Protein AF-A0A6V7JK90-F1 (afdb_monomer_lite)

Structure (mmCIF, N/CA/C/O backbone):
data_AF-A0A6V7JK90-F1
#
_entry.id   AF-A0A6V7JK90-F1
#
loop_
_atom_site.group_PDB
_atom_site.id
_atom_site.type_symbol
_atom_site.label_atom_id
_atom_site.label_alt_id
_atom_site.label_comp_id
_atom_site.label_asym_id
_atom_site.label_entity_id
_atom_site.label_seq_id
_atom_site.pdbx_PDB_ins_code
_atom_site.Cartn_x
_atom_site.Cartn_y
_atom_site.Cartn_z
_atom_site.occupancy
_atom_site.B_iso_or_equiv
_atom_site.auth_seq_id
_atom_site.auth_comp_id
_atom_site.auth_asym_id
_atom_site.auth_atom_id
_atom_site.pdbx_PDB_model_num
ATOM 1 N N . HIS A 1 1 ? 13.839 9.234 -43.433 1.00 48.94 1 HIS A N 1
ATOM 2 C CA . HIS A 1 1 ? 14.868 8.892 -42.431 1.00 48.94 1 HIS A CA 1
ATOM 3 C C . HIS A 1 1 ? 14.797 9.881 -41.282 1.00 48.94 1 HIS A C 1
ATOM 5 O O . HIS A 1 1 ? 14.990 11.070 -41.508 1.00 48.94 1 HIS A O 1
ATOM 11 N N . PHE A 1 2 ? 14.463 9.419 -40.077 1.00 63.94 2 PHE A N 1
ATOM 12 C CA . PHE A 1 2 ? 14.516 10.254 -38.877 1.00 63.94 2 PHE A CA 1
ATOM 13 C C . PHE A 1 2 ? 15.979 10.640 -38.615 1.00 63.94 2 PHE A C 1
ATOM 15 O O . PHE A 1 2 ? 16.836 9.763 -38.543 1.00 63.94 2 PHE A O 1
ATOM 22 N N . LYS A 1 3 ? 16.279 11.943 -38.530 1.00 80.56 3 LYS A N 1
ATOM 23 C CA . LYS A 1 3 ? 17.621 12.492 -38.250 1.00 80.56 3 LYS A CA 1
ATOM 24 C C . LYS A 1 3 ? 17.982 12.344 -36.762 1.00 80.56 3 LYS A C 1
ATOM 26 O O . LYS A 1 3 ? 18.324 13.324 -36.109 1.00 80.56 3 LYS A O 1
ATOM 31 N N . ALA A 1 4 ? 17.829 11.145 -36.209 1.00 78.94 4 ALA A N 1
ATOM 32 C CA . ALA A 1 4 ? 18.238 10.878 -34.839 1.00 78.94 4 ALA A CA 1
ATOM 33 C C . ALA A 1 4 ? 19.773 10.756 -34.785 1.00 78.94 4 ALA A C 1
ATOM 35 O O . ALA A 1 4 ? 20.349 10.092 -35.654 1.00 78.94 4 ALA A O 1
ATOM 36 N N . PRO A 1 5 ? 20.445 11.396 -33.812 1.00 78.19 5 PRO A N 1
ATOM 37 C CA . PRO A 1 5 ? 21.868 11.179 -33.589 1.00 78.19 5 PRO A CA 1
ATOM 38 C C . PRO A 1 5 ? 22.136 9.706 -33.224 1.00 78.19 5 PRO A C 1
ATOM 40 O O . PRO A 1 5 ? 21.243 9.032 -32.699 1.00 78.19 5 PRO A O 1
ATOM 43 N N . PRO A 1 6 ? 23.343 9.183 -33.506 1.00 75.44 6 PRO A N 1
ATOM 44 C CA . PRO A 1 6 ? 23.722 7.844 -33.076 1.00 75.44 6 PRO A CA 1
ATOM 45 C C . PRO A 1 6 ? 23.627 7.720 -31.542 1.00 75.44 6 PRO A C 1
ATOM 47 O O . PRO A 1 6 ? 23.882 8.705 -30.845 1.00 75.44 6 PRO A O 1
ATOM 50 N N . PRO A 1 7 ? 23.248 6.543 -31.008 1.00 74.38 7 PRO A N 1
ATOM 51 C CA . PRO A 1 7 ? 23.043 6.361 -29.573 1.00 74.38 7 PRO A CA 1
ATOM 52 C C . PRO A 1 7 ? 24.311 6.671 -28.771 1.00 74.38 7 PRO A C 1
ATOM 54 O O . PRO A 1 7 ? 25.388 6.166 -29.091 1.00 74.38 7 PRO A O 1
ATOM 57 N N . ASP A 1 8 ? 24.168 7.477 -27.722 1.00 75.69 8 ASP A N 1
ATOM 58 C CA . ASP A 1 8 ? 25.233 7.767 -26.761 1.00 75.69 8 ASP A CA 1
ATOM 59 C C . ASP A 1 8 ? 25.610 6.500 -25.966 1.00 75.69 8 ASP A C 1
ATOM 61 O O . ASP A 1 8 ? 24.746 5.729 -25.542 1.00 75.69 8 ASP A O 1
ATOM 65 N N . THR A 1 9 ? 26.908 6.282 -25.742 1.00 82.56 9 THR A N 1
ATOM 66 C CA . THR A 1 9 ? 27.434 5.163 -24.947 1.00 82.56 9 THR A CA 1
ATOM 67 C C . THR A 1 9 ? 27.175 5.301 -23.447 1.00 82.56 9 THR A C 1
ATOM 69 O O . THR A 1 9 ? 27.332 4.316 -22.727 1.00 82.56 9 THR A O 1
ATOM 72 N N . MET A 1 10 ? 26.766 6.484 -22.971 1.00 8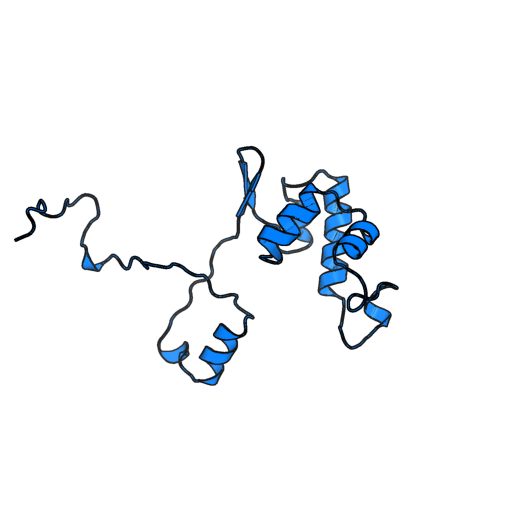8.88 10 MET A N 1
ATOM 73 C CA . MET A 1 10 ? 26.477 6.764 -21.558 1.00 88.88 10 MET A CA 1
ATOM 74 C C . MET A 1 10 ? 25.537 5.735 -20.905 1.00 88.88 10 MET A C 1
ATOM 76 O O . MET A 1 10 ? 25.710 5.402 -19.735 1.00 88.88 10 MET A O 1
ATOM 80 N N . TYR A 1 11 ? 24.573 5.202 -21.659 1.00 83.06 11 TYR A N 1
ATOM 81 C CA . TYR A 1 11 ? 23.542 4.289 -21.151 1.00 83.06 11 TYR A CA 1
ATOM 82 C C . TYR A 1 11 ? 23.804 2.812 -21.492 1.00 83.06 11 TYR A C 1
ATOM 84 O O . TYR A 1 11 ? 22.954 1.956 -21.258 1.00 83.06 11 TYR A O 1
ATOM 92 N N . GLY A 1 12 ? 24.976 2.478 -22.038 1.00 88.44 12 GLY A N 1
ATOM 93 C CA . GLY A 1 12 ? 25.312 1.106 -22.419 1.00 88.44 12 GLY A CA 1
ATOM 94 C C . GLY A 1 12 ? 24.580 0.622 -23.678 1.00 88.44 12 GLY A C 1
ATOM 95 O O . GLY A 1 12 ? 24.282 1.395 -24.588 1.00 88.44 12 GLY A O 1
ATOM 96 N N . ARG A 1 13 ? 24.341 -0.692 -23.786 1.00 89.44 13 ARG A N 1
ATOM 97 C CA . ARG A 1 13 ? 23.751 -1.295 -24.993 1.00 89.44 13 ARG A CA 1
ATOM 98 C C . ARG A 1 13 ? 22.232 -1.239 -24.919 1.00 89.44 13 ARG A C 1
ATOM 100 O O . ARG A 1 13 ? 21.648 -1.760 -23.980 1.00 89.44 13 ARG A O 1
ATOM 107 N N . GLY A 1 14 ? 21.581 -0.742 -25.969 1.00 87.44 14 GLY A N 1
ATOM 108 C CA . GLY A 1 14 ? 20.114 -0.650 -26.017 1.00 87.44 14 GLY A CA 1
ATOM 109 C C . GLY A 1 14 ? 19.371 -1.973 -25.759 1.00 87.44 14 GLY A C 1
ATOM 110 O O . GLY A 1 14 ? 18.306 -1.953 -25.163 1.00 87.44 14 GLY A O 1
ATOM 111 N N . ARG A 1 15 ? 19.948 -3.127 -26.130 1.00 90.00 15 ARG A N 1
ATOM 112 C CA . ARG A 1 15 ? 19.344 -4.459 -25.898 1.00 90.00 15 ARG A CA 1
ATOM 113 C C . ARG A 1 15 ? 19.274 -4.893 -24.430 1.00 90.00 15 ARG A C 1
ATOM 115 O O . ARG A 1 15 ? 18.583 -5.859 -24.133 1.00 90.00 15 ARG A O 1
ATOM 122 N N . ASP A 1 16 ? 20.005 -4.217 -23.547 1.00 92.69 16 ASP A N 1
ATOM 123 C CA . ASP A 1 16 ? 19.989 -4.503 -22.111 1.00 92.69 16 ASP A CA 1
ATOM 124 C C . ASP A 1 16 ? 18.819 -3.770 -21.417 1.00 92.69 16 ASP A C 1
ATOM 126 O O . ASP A 1 16 ? 18.540 -4.004 -20.242 1.00 92.69 16 ASP A O 1
ATOM 130 N N . TRP A 1 17 ? 18.106 -2.902 -22.148 1.00 92.12 17 TRP A N 1
ATOM 131 C CA . TRP A 1 17 ? 16.998 -2.103 -21.641 1.00 92.12 17 TRP A CA 1
ATOM 132 C C . TRP A 1 17 ? 15.655 -2.664 -22.095 1.00 92.12 17 TRP A C 1
ATOM 134 O O . TRP A 1 17 ? 15.360 -2.733 -23.286 1.00 92.12 17 TRP A O 1
ATOM 144 N N . ASN A 1 18 ? 14.806 -2.981 -21.122 1.00 95.00 18 ASN A N 1
ATOM 145 C CA . ASN A 1 18 ? 13.391 -3.259 -21.330 1.00 95.00 18 ASN A CA 1
ATOM 146 C C . ASN A 1 18 ? 12.614 -2.208 -20.534 1.00 95.00 18 ASN A C 1
ATOM 148 O O . ASN A 1 18 ? 12.580 -2.262 -19.306 1.00 95.00 18 ASN A O 1
ATOM 152 N N . VAL A 1 19 ? 12.088 -1.197 -21.231 1.00 95.25 19 VAL A N 1
ATOM 153 C CA . VAL A 1 19 ? 11.366 -0.073 -20.619 1.00 95.25 19 VAL A CA 1
ATOM 154 C C . VAL A 1 19 ? 9.891 -0.210 -20.950 1.00 95.25 19 VAL A C 1
ATOM 156 O O . VAL A 1 19 ? 9.476 0.009 -22.089 1.00 95.25 19 VAL A O 1
ATOM 159 N N . ASP A 1 20 ? 9.102 -0.571 -19.945 1.00 96.56 20 ASP A N 1
ATOM 160 C CA . ASP A 1 20 ? 7.659 -0.684 -20.096 1.00 96.56 20 ASP A CA 1
ATOM 161 C C . ASP A 1 20 ? 7.041 0.684 -20.388 1.00 96.56 20 ASP A C 1
ATOM 163 O O . ASP A 1 20 ? 7.291 1.666 -19.689 1.00 96.56 20 ASP A O 1
ATOM 167 N N . LEU A 1 21 ? 6.163 0.739 -21.392 1.00 97.31 21 LEU A N 1
ATOM 168 C CA . LEU A 1 21 ? 5.371 1.943 -21.668 1.00 97.31 21 LEU A CA 1
ATOM 169 C C . LEU A 1 21 ? 4.357 2.221 -20.551 1.00 97.31 21 LEU A C 1
ATOM 171 O O . LEU A 1 21 ? 3.985 3.368 -20.313 1.00 97.31 21 LEU A O 1
ATOM 175 N N . ILE A 1 22 ? 3.887 1.165 -19.883 1.00 97.50 22 ILE A N 1
ATOM 176 C CA . ILE A 1 22 ? 2.906 1.235 -18.800 1.00 97.50 22 ILE A CA 1
ATOM 177 C C . ILE A 1 22 ? 3.382 0.309 -17.671 1.00 97.50 22 ILE A C 1
ATOM 179 O O . ILE A 1 22 ? 2.938 -0.837 -17.593 1.00 97.50 22 ILE A O 1
ATOM 183 N N . PRO A 1 23 ? 4.281 0.777 -16.789 1.00 96.56 23 PRO A N 1
ATOM 184 C CA . PRO A 1 23 ? 4.743 -0.029 -15.668 1.00 96.56 23 PRO A CA 1
ATOM 185 C C . PRO A 1 23 ? 3.599 -0.264 -14.672 1.00 96.56 23 PRO A C 1
ATOM 187 O O . PRO A 1 23 ? 2.873 0.664 -14.287 1.00 96.56 23 PRO A O 1
ATOM 190 N N . LYS A 1 24 ? 3.427 -1.523 -14.258 1.00 95.38 24 LYS A N 1
ATOM 191 C CA . LYS A 1 24 ? 2.446 -1.959 -13.255 1.00 95.38 24 LYS A CA 1
ATOM 192 C C . LYS A 1 24 ? 3.065 -3.025 -12.361 1.00 95.38 24 LYS A C 1
ATOM 194 O O . LYS A 1 24 ? 3.691 -3.960 -12.849 1.00 95.38 24 LYS A O 1
ATOM 199 N N . PHE A 1 25 ? 2.844 -2.905 -11.057 1.00 94.50 25 PHE A N 1
ATOM 200 C CA . PHE A 1 25 ? 3.199 -3.958 -10.113 1.00 94.50 25 PHE A CA 1
ATOM 201 C C . PHE A 1 25 ? 2.079 -4.985 -9.985 1.00 94.50 25 PHE A C 1
ATOM 203 O O . PHE A 1 25 ? 0.900 -4.684 -10.178 1.00 94.50 25 PHE A O 1
ATOM 210 N N . LEU A 1 26 ? 2.466 -6.203 -9.619 1.00 94.12 26 LEU A N 1
ATOM 211 C CA . LEU A 1 26 ? 1.548 -7.284 -9.298 1.00 94.12 26 LEU A CA 1
ATOM 212 C C . LEU A 1 26 ? 1.442 -7.410 -7.784 1.00 94.12 26 LEU A C 1
ATOM 214 O O . LEU A 1 26 ? 2.437 -7.632 -7.097 1.00 94.12 26 LEU A O 1
ATOM 218 N N . MET A 1 27 ? 0.224 -7.300 -7.264 1.00 93.50 27 MET A N 1
ATOM 219 C CA . MET A 1 27 ? -0.043 -7.635 -5.871 1.00 93.50 27 MET A CA 1
ATOM 220 C C . MET A 1 27 ? 0.122 -9.148 -5.694 1.00 93.50 27 MET A C 1
ATOM 222 O O . MET A 1 27 ? -0.582 -9.916 -6.348 1.00 93.50 27 MET A O 1
ATOM 226 N N . ALA A 1 28 ? 1.034 -9.572 -4.814 1.00 91.81 28 ALA A N 1
ATOM 227 C CA . ALA A 1 28 ? 1.437 -10.976 -4.674 1.00 91.81 28 ALA A CA 1
ATOM 228 C C . ALA A 1 28 ? 0.252 -11.935 -4.445 1.00 91.81 28 ALA A C 1
ATOM 230 O O . ALA A 1 28 ? 0.184 -12.990 -5.068 1.00 91.81 28 ALA A O 1
ATOM 231 N N . ASN A 1 29 ? -0.725 -11.530 -3.627 1.00 90.12 29 ASN A N 1
ATOM 232 C CA . ASN A 1 29 ? -1.942 -12.307 -3.350 1.00 90.12 29 ASN A CA 1
ATOM 233 C C . ASN A 1 29 ? -3.161 -11.880 -4.194 1.00 90.12 29 ASN A C 1
ATOM 235 O O . ASN A 1 29 ? -4.293 -12.280 -3.906 1.00 90.12 29 ASN A O 1
ATOM 239 N N . GLY A 1 30 ? -2.945 -11.076 -5.237 1.00 92.56 30 GLY A N 1
ATOM 240 C CA . GLY A 1 30 ? -3.991 -10.570 -6.122 1.00 92.56 30 GLY A CA 1
ATOM 241 C C . GLY A 1 30 ? -4.533 -11.621 -7.096 1.00 92.56 30 GLY A C 1
ATOM 242 O O . GLY A 1 30 ? -3.899 -12.640 -7.379 1.00 92.56 30 GLY A O 1
ATOM 243 N N . LEU A 1 31 ? -5.714 -11.348 -7.660 1.00 94.38 31 LEU A N 1
ATOM 244 C CA . LEU A 1 31 ? -6.401 -12.253 -8.594 1.00 94.38 31 LEU A CA 1
ATOM 245 C C . LEU A 1 31 ? -5.563 -12.585 -9.838 1.00 94.38 31 LEU A C 1
ATOM 247 O O . LEU A 1 31 ? -5.570 -13.727 -10.289 1.00 94.38 31 LEU A O 1
ATOM 251 N N . LEU A 1 32 ? -4.805 -11.617 -10.363 1.00 93.75 32 LEU A N 1
ATOM 252 C CA . LEU A 1 32 ? -3.970 -11.821 -11.548 1.00 93.75 32 LEU A CA 1
ATOM 253 C C . LEU A 1 32 ? -2.851 -12.840 -11.294 1.00 93.75 32 LEU A C 1
ATOM 255 O O . LEU A 1 32 ? -2.656 -13.742 -12.101 1.00 93.75 32 LEU A O 1
ATOM 259 N N . VAL A 1 33 ? -2.161 -12.763 -10.152 1.00 94.19 33 VAL A N 1
ATOM 260 C CA . VAL A 1 33 ? -1.122 -13.746 -9.799 1.00 94.19 33 VAL A CA 1
ATOM 261 C C . VAL A 1 33 ? -1.739 -15.135 -9.615 1.00 94.19 33 VAL A C 1
ATOM 263 O O . VAL A 1 33 ? -1.216 -16.113 -10.150 1.00 94.19 33 VAL A O 1
ATOM 266 N N . LYS A 1 34 ? -2.901 -15.227 -8.950 1.00 94.62 34 LYS A N 1
ATOM 267 C CA . LYS A 1 34 ? -3.648 -16.490 -8.806 1.00 94.62 34 LYS A CA 1
ATOM 268 C C . LYS A 1 34 ? -4.008 -17.103 -10.167 1.00 94.62 34 LYS A C 1
ATOM 270 O O . LYS A 1 34 ? -3.831 -18.305 -10.358 1.00 94.62 34 LYS A O 1
ATOM 275 N N . LEU A 1 35 ? -4.448 -16.286 -11.127 1.00 96.38 35 LEU A N 1
ATOM 276 C CA . LEU A 1 35 ? -4.757 -16.722 -12.492 1.00 96.38 35 LEU A CA 1
ATOM 277 C C . LEU A 1 35 ? -3.513 -17.240 -13.234 1.00 96.38 35 LEU A C 1
ATOM 279 O O . LEU A 1 35 ? -3.572 -18.288 -13.878 1.00 96.38 35 LEU A O 1
ATOM 283 N N . LEU A 1 36 ? -2.380 -16.539 -13.130 1.00 95.19 36 LEU A N 1
ATOM 284 C CA . LEU A 1 36 ? -1.124 -16.949 -13.772 1.00 95.19 36 LEU A CA 1
ATOM 285 C C . LEU A 1 36 ? -0.628 -18.299 -13.239 1.00 95.19 36 LEU A C 1
ATOM 287 O O . LEU A 1 36 ? -0.142 -19.126 -14.011 1.00 95.19 36 LEU A O 1
ATOM 291 N N . ILE A 1 37 ? -0.782 -18.540 -11.932 1.00 93.44 37 ILE A N 1
ATOM 292 C CA . ILE A 1 37 ? -0.452 -19.827 -11.307 1.00 93.44 37 ILE A CA 1
ATOM 293 C C . ILE A 1 37 ? -1.391 -20.918 -11.828 1.00 93.44 37 ILE A C 1
ATOM 295 O O . ILE A 1 37 ? -0.924 -21.962 -12.279 1.00 93.44 37 ILE A O 1
ATOM 299 N N . HIS A 1 38 ? -2.704 -20.669 -11.807 1.00 95.44 38 HIS A N 1
ATOM 300 C CA . HIS A 1 38 ? -3.711 -21.648 -12.221 1.00 95.44 38 HIS A CA 1
ATOM 301 C C . HIS A 1 38 ? -3.550 -22.090 -13.684 1.00 95.44 38 HIS A C 1
ATOM 303 O O . HIS A 1 38 ? -3.720 -23.261 -14.008 1.00 95.44 38 HIS A O 1
ATOM 309 N N . THR A 1 39 ? -3.177 -21.161 -14.563 1.00 96.81 39 THR A N 1
ATOM 310 C CA . THR A 1 39 ? -2.965 -21.418 -15.998 1.00 96.81 39 THR A CA 1
ATOM 311 C C . THR A 1 39 ? -1.576 -21.978 -16.325 1.00 96.81 39 THR A C 1
ATOM 313 O O . THR A 1 39 ? -1.313 -22.337 -17.470 1.00 96.81 39 THR A O 1
ATOM 316 N N . GLY A 1 40 ? -0.670 -22.064 -15.345 1.00 94.19 40 GLY A N 1
ATOM 317 C CA . GLY A 1 40 ? 0.698 -22.553 -15.534 1.00 94.19 40 GLY A CA 1
ATOM 318 C C . GLY A 1 40 ? 1.641 -21.579 -16.252 1.00 94.19 40 GLY A C 1
ATOM 319 O O . GLY A 1 40 ? 2.772 -21.956 -16.559 1.00 94.19 40 GLY A O 1
ATOM 320 N N . VAL A 1 41 ? 1.219 -20.330 -16.486 1.00 94.69 41 VAL A N 1
ATOM 321 C CA . VAL A 1 41 ? 2.019 -19.286 -17.158 1.00 94.69 41 VAL A CA 1
ATOM 322 C C . VAL A 1 41 ? 3.266 -18.914 -16.351 1.00 94.69 41 VAL A C 1
ATOM 324 O O . VAL A 1 41 ? 4.282 -18.530 -16.925 1.00 94.69 41 VAL A O 1
ATOM 327 N N . THR A 1 42 ? 3.243 -19.102 -15.029 1.00 90.50 42 THR A N 1
ATOM 328 C CA . THR A 1 42 ? 4.401 -18.859 -14.149 1.00 90.50 42 THR A CA 1
ATOM 329 C C . THR A 1 42 ? 5.637 -19.695 -14.491 1.00 90.50 42 THR A C 1
ATOM 331 O O . THR A 1 42 ? 6.725 -19.362 -14.045 1.00 90.50 42 THR A O 1
ATOM 334 N N . ARG A 1 43 ? 5.521 -20.740 -15.321 1.00 92.62 43 ARG A N 1
ATOM 335 C CA . ARG A 1 43 ? 6.676 -21.494 -15.846 1.00 92.62 43 ARG A CA 1
ATOM 336 C C . ARG A 1 43 ? 7.544 -20.686 -16.818 1.00 92.62 43 ARG A C 1
ATOM 338 O O . ARG A 1 43 ? 8.656 -21.108 -17.116 1.00 92.62 43 ARG A O 1
ATOM 345 N N . TYR A 1 44 ? 7.029 -19.565 -17.324 1.00 94.81 44 TYR A N 1
ATOM 346 C CA . TYR A 1 44 ? 7.676 -18.720 -18.332 1.00 94.81 44 TYR A CA 1
ATOM 347 C C . TYR A 1 44 ? 7.99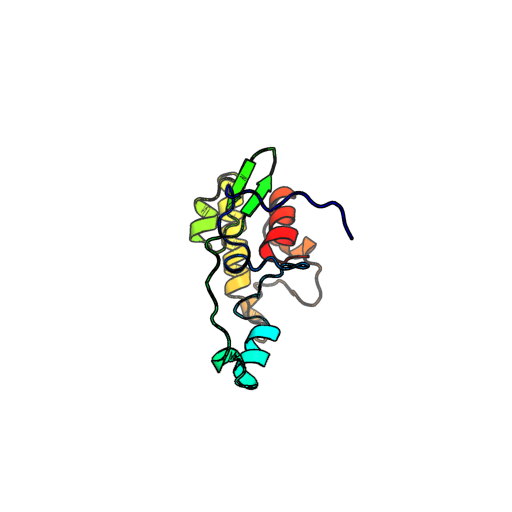2 -17.310 -17.826 1.00 94.81 44 TYR A C 1
ATOM 349 O O . TYR A 1 44 ? 8.477 -16.481 -18.592 1.00 94.81 44 TYR A O 1
ATOM 357 N N . LEU A 1 45 ? 7.684 -17.019 -16.561 1.00 93.44 45 LEU A N 1
ATOM 358 C CA . LEU A 1 45 ? 7.867 -15.708 -15.954 1.00 93.44 45 LEU A CA 1
ATOM 359 C C . LEU A 1 45 ? 8.612 -15.862 -14.635 1.00 93.44 45 LEU A C 1
ATOM 361 O O . LEU A 1 45 ? 8.274 -16.717 -13.820 1.00 93.44 45 LEU A O 1
ATOM 365 N N . GLU A 1 46 ? 9.573 -14.980 -14.404 1.00 92.38 46 GLU A N 1
ATOM 366 C CA . GLU A 1 46 ? 10.224 -14.839 -13.109 1.00 92.38 46 GLU A CA 1
ATOM 367 C C . GLU A 1 46 ? 9.742 -13.556 -12.435 1.00 92.38 46 GLU A C 1
ATOM 369 O O . GLU A 1 46 ? 9.636 -12.502 -13.065 1.00 92.38 46 GLU A O 1
ATOM 374 N N . PHE A 1 47 ? 9.451 -13.646 -11.138 1.00 92.50 47 PHE A N 1
ATOM 375 C CA . PHE A 1 47 ? 9.060 -12.498 -10.331 1.00 92.50 47 PHE A CA 1
ATOM 376 C C . PHE A 1 47 ? 10.187 -12.120 -9.387 1.00 92.50 47 PHE A C 1
ATOM 378 O O . PHE A 1 47 ? 10.782 -12.968 -8.723 1.00 92.50 47 PHE A O 1
ATOM 385 N N . LYS A 1 48 ? 10.425 -10.817 -9.277 1.00 94.69 48 LYS A N 1
ATOM 386 C CA . LYS A 1 48 ? 11.302 -10.240 -8.268 1.00 94.69 48 LYS A CA 1
ATOM 387 C C . LYS A 1 48 ? 10.458 -9.436 -7.289 1.00 94.69 48 LYS A C 1
ATOM 389 O O . LYS A 1 48 ? 9.655 -8.606 -7.710 1.00 94.69 48 LYS A O 1
ATOM 394 N N . SER A 1 49 ? 10.647 -9.679 -5.993 1.00 93.56 49 SER A N 1
ATOM 395 C CA . SER A 1 49 ? 10.002 -8.862 -4.964 1.00 93.56 49 SER A CA 1
ATOM 396 C C . SER A 1 49 ? 10.493 -7.422 -5.061 1.00 93.56 49 SER A C 1
ATOM 398 O O . SER A 1 49 ? 11.694 -7.181 -5.203 1.00 93.56 49 SER A O 1
ATOM 400 N N . ILE A 1 50 ? 9.567 -6.475 -4.935 1.00 93.25 50 ILE A N 1
ATOM 401 C CA . ILE A 1 50 ? 9.928 -5.086 -4.656 1.00 93.25 50 ILE A CA 1
ATOM 402 C C . ILE A 1 50 ? 10.442 -4.985 -3.215 1.00 93.25 50 ILE A C 1
ATOM 404 O O . ILE A 1 50 ? 10.035 -5.762 -2.350 1.00 93.25 50 ILE A O 1
ATOM 408 N N . GLU A 1 51 ? 11.352 -4.048 -2.967 1.00 90.25 51 GLU A N 1
ATOM 409 C CA . GLU A 1 51 ? 11.976 -3.868 -1.649 1.00 90.25 51 GLU A CA 1
ATOM 410 C C . GLU A 1 51 ? 11.070 -3.108 -0.671 1.00 90.25 51 GLU A C 1
ATOM 412 O O . GLU A 1 51 ? 11.085 -3.352 0.535 1.00 90.25 51 GLU A O 1
ATOM 417 N N . GLY A 1 52 ? 10.235 -2.206 -1.185 1.00 90.19 52 GLY A N 1
ATOM 418 C CA . GLY A 1 52 ? 9.316 -1.445 -0.358 1.00 90.19 52 GLY A CA 1
ATOM 419 C C . GLY A 1 52 ? 8.358 -0.581 -1.160 1.00 90.19 52 GLY A C 1
ATOM 420 O O . GLY A 1 52 ? 8.570 -0.304 -2.340 1.00 90.19 52 GLY A O 1
ATOM 421 N N . SER A 1 53 ? 7.304 -0.149 -0.472 1.00 91.88 53 SER A N 1
ATOM 422 C CA . SER A 1 53 ? 6.386 0.895 -0.917 1.00 91.88 53 SER A CA 1
ATOM 423 C C . SER A 1 53 ? 6.611 2.139 -0.064 1.00 91.88 53 SER A C 1
ATOM 425 O O . SER A 1 53 ? 6.854 2.037 1.143 1.00 91.88 53 SER A O 1
ATOM 427 N N . TYR A 1 54 ? 6.556 3.311 -0.686 1.00 92.69 54 TYR A N 1
ATOM 428 C CA . TYR A 1 54 ? 6.862 4.583 -0.044 1.00 92.69 54 TYR A CA 1
ATOM 429 C C . TYR A 1 54 ? 5.792 5.615 -0.374 1.00 92.69 54 TYR A C 1
ATOM 431 O O . TYR A 1 54 ? 5.248 5.627 -1.476 1.00 92.69 54 TYR A O 1
ATOM 439 N N . VAL A 1 55 ? 5.529 6.510 0.573 1.00 92.44 55 VAL A N 1
ATOM 440 C CA . VAL A 1 55 ? 4.611 7.636 0.410 1.00 92.44 55 VAL A CA 1
ATOM 441 C C . VAL A 1 55 ? 5.375 8.947 0.549 1.00 92.44 55 VAL A C 1
ATOM 443 O O . VAL A 1 55 ? 6.300 9.067 1.357 1.00 92.44 55 VAL A O 1
ATOM 446 N N . TYR A 1 56 ? 4.998 9.930 -0.265 1.00 89.25 56 TYR A N 1
ATOM 447 C CA . TYR A 1 56 ? 5.509 11.289 -0.163 1.00 89.25 56 TYR A CA 1
ATOM 448 C C . TYR A 1 56 ? 4.607 12.108 0.756 1.00 89.25 56 TYR A C 1
ATOM 450 O O . TYR A 1 56 ? 3.413 12.246 0.502 1.00 89.25 56 TYR A O 1
ATOM 458 N N . LYS A 1 57 ? 5.185 12.674 1.812 1.00 82.50 57 LYS A N 1
ATOM 459 C CA . LYS A 1 57 ? 4.476 13.516 2.773 1.00 82.50 57 LYS A CA 1
ATOM 460 C C . LYS A 1 57 ? 5.370 14.670 3.197 1.00 82.50 57 LYS A C 1
ATOM 462 O O . LYS A 1 57 ? 6.490 14.462 3.656 1.00 82.50 57 LYS A O 1
ATOM 467 N N . SER A 1 58 ? 4.867 15.894 3.055 1.00 83.62 58 SER A N 1
ATOM 468 C CA . SER A 1 58 ? 5.518 17.116 3.554 1.00 83.62 58 SER A CA 1
ATOM 469 C C . SER A 1 58 ? 7.000 17.252 3.166 1.00 83.62 58 SER A C 1
ATOM 471 O O . SER A 1 58 ? 7.836 17.582 4.004 1.00 83.62 58 SER A O 1
ATOM 473 N N . GLY A 1 59 ? 7.351 16.970 1.907 1.00 87.56 59 GLY A N 1
ATOM 474 C CA . GLY A 1 59 ? 8.737 17.085 1.435 1.00 87.56 59 GLY A CA 1
ATOM 475 C C . GLY A 1 59 ? 9.615 15.859 1.685 1.00 87.56 59 GLY A C 1
ATOM 476 O O . GLY A 1 59 ? 10.766 15.854 1.255 1.00 87.56 59 GLY A O 1
ATOM 477 N N . LYS A 1 60 ? 9.094 14.820 2.344 1.00 90.44 60 LYS A N 1
ATOM 478 C CA . LYS A 1 60 ? 9.845 13.617 2.704 1.00 90.44 60 LYS A CA 1
ATOM 479 C C . LYS A 1 60 ? 9.208 12.361 2.116 1.00 90.44 60 LYS A C 1
ATOM 481 O O . LYS A 1 60 ? 7.988 12.233 2.069 1.00 90.44 60 LYS A O 1
ATOM 486 N N . ILE A 1 61 ? 10.054 11.431 1.681 1.00 91.81 61 ILE A N 1
ATOM 487 C CA . ILE A 1 61 ? 9.653 10.077 1.296 1.00 91.81 61 ILE A CA 1
ATOM 488 C C . ILE A 1 61 ? 9.826 9.174 2.516 1.00 91.81 61 ILE A C 1
ATOM 490 O O . ILE A 1 61 ? 10.910 9.122 3.100 1.00 91.81 61 ILE A O 1
ATOM 494 N N . SER A 1 62 ? 8.768 8.457 2.874 1.00 91.44 62 SER A N 1
ATOM 495 C CA . SER A 1 62 ? 8.725 7.571 4.037 1.00 91.44 62 SER A CA 1
ATOM 496 C C . SER A 1 62 ? 8.187 6.204 3.641 1.00 91.44 62 SER A C 1
ATOM 498 O O . SER A 1 62 ? 7.291 6.105 2.802 1.00 91.44 62 SER A O 1
ATOM 500 N N . LYS A 1 63 ? 8.73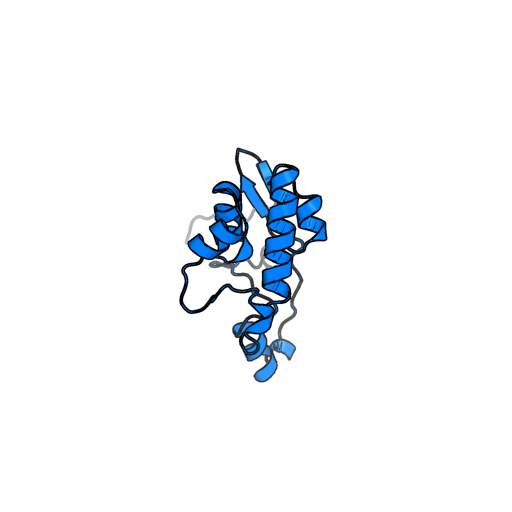3 5.136 4.232 1.00 92.00 63 LYS A N 1
ATOM 501 C CA . LYS A 1 63 ? 8.260 3.769 3.978 1.00 92.00 63 LYS A CA 1
ATOM 502 C C . LYS A 1 63 ? 6.837 3.614 4.518 1.00 92.00 63 LYS A C 1
ATOM 504 O O . LYS A 1 63 ? 6.553 4.014 5.649 1.00 92.00 63 LYS A O 1
ATOM 509 N N . VAL A 1 64 ? 5.961 3.027 3.709 1.00 91.38 64 VAL A N 1
ATOM 510 C CA . VAL A 1 64 ? 4.600 2.676 4.120 1.00 91.38 64 VAL A CA 1
ATOM 511 C C . VAL A 1 64 ? 4.690 1.460 5.046 1.00 91.3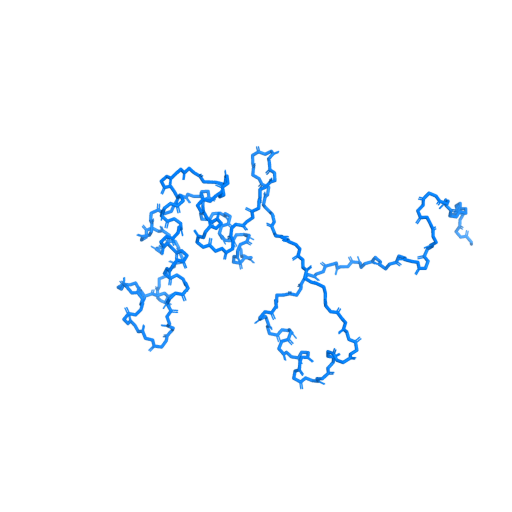8 64 VAL A C 1
ATOM 513 O O . VAL A 1 64 ? 5.242 0.442 4.625 1.00 91.38 64 VAL A O 1
ATOM 516 N N . PRO A 1 65 ? 4.196 1.542 6.294 1.00 88.31 65 PRO A N 1
ATOM 517 C CA . PRO A 1 65 ? 4.256 0.424 7.227 1.00 88.31 65 PRO A CA 1
ATOM 518 C C . PRO A 1 65 ? 3.306 -0.693 6.785 1.00 88.31 65 PRO A C 1
ATOM 520 O O . PRO A 1 65 ? 2.113 -0.447 6.612 1.00 88.31 65 PRO A O 1
ATOM 523 N N . ILE A 1 66 ? 3.825 -1.912 6.628 1.00 78.81 66 ILE A N 1
ATOM 524 C CA . ILE A 1 66 ? 3.032 -3.074 6.173 1.00 78.81 66 ILE A CA 1
ATOM 525 C C . ILE A 1 66 ? 2.614 -4.023 7.303 1.00 78.81 66 ILE A C 1
ATOM 527 O O . ILE A 1 66 ? 1.811 -4.930 7.088 1.00 78.81 66 ILE A O 1
ATOM 531 N N . ASP A 1 67 ? 3.128 -3.815 8.516 1.00 81.94 67 ASP A N 1
ATOM 532 C CA . ASP A 1 67 ? 2.760 -4.587 9.698 1.00 81.94 67 ASP A CA 1
ATOM 533 C C . ASP A 1 67 ? 2.776 -3.740 10.984 1.00 81.94 67 ASP A C 1
ATOM 535 O O . ASP A 1 67 ? 3.115 -2.551 11.003 1.00 81.94 67 ASP A O 1
ATOM 539 N N . HIS A 1 68 ? 2.375 -4.364 12.093 1.00 82.19 68 HIS A N 1
ATOM 540 C CA . HIS A 1 68 ? 2.297 -3.708 13.392 1.00 82.19 68 HIS A CA 1
ATOM 541 C C . HIS A 1 68 ? 3.666 -3.329 13.984 1.00 82.19 68 HIS A C 1
ATOM 543 O O . HIS A 1 68 ? 3.711 -2.449 14.847 1.00 82.19 68 HIS A O 1
ATOM 549 N N . GLN A 1 69 ? 4.763 -3.981 13.580 1.00 85.19 69 GLN A N 1
ATOM 550 C CA . GLN A 1 69 ? 6.113 -3.656 14.050 1.00 85.19 69 GLN A CA 1
ATOM 551 C C . GLN A 1 69 ? 6.643 -2.421 13.317 1.00 85.19 69 GLN A C 1
ATOM 553 O O . GLN A 1 69 ? 7.120 -1.481 13.955 1.00 85.19 69 GLN A O 1
ATOM 558 N N . GLU A 1 70 ? 6.468 -2.367 11.997 1.00 85.88 70 GLU A N 1
ATOM 559 C CA . GLU A 1 70 ? 6.813 -1.213 11.169 1.00 85.88 70 GLU A CA 1
ATOM 560 C C . GLU A 1 70 ? 5.963 0.016 11.501 1.00 85.88 70 GLU A C 1
ATOM 562 O O . GLU A 1 70 ? 6.465 1.141 11.506 1.00 85.88 70 GLU A O 1
ATOM 567 N N . ALA A 1 71 ? 4.691 -0.169 11.863 1.00 86.25 71 ALA A N 1
ATOM 568 C CA . ALA A 1 71 ? 3.842 0.925 12.334 1.00 86.25 71 ALA A CA 1
ATOM 569 C C . ALA A 1 71 ? 4.453 1.667 13.540 1.00 86.25 71 ALA A C 1
ATOM 571 O O . ALA A 1 71 ? 4.348 2.891 13.640 1.00 86.25 71 ALA A O 1
ATOM 572 N N . LEU A 1 72 ? 5.131 0.952 14.448 1.00 85.62 72 LEU A N 1
ATOM 573 C CA . LEU A 1 72 ? 5.767 1.549 15.626 1.00 85.62 72 LEU A CA 1
ATOM 574 C C . LEU A 1 72 ? 7.063 2.303 15.284 1.00 85.62 72 LEU A C 1
ATOM 576 O O . LEU A 1 72 ? 7.391 3.289 15.954 1.00 85.62 72 LEU A O 1
ATOM 580 N N . SER A 1 73 ? 7.782 1.900 14.236 1.00 86.44 73 SER A N 1
ATOM 581 C CA . SER A 1 73 ? 9.014 2.566 13.791 1.00 86.44 73 SER A CA 1
ATOM 582 C C . SER A 1 73 ? 8.778 3.674 12.757 1.00 86.44 73 SER A C 1
ATOM 584 O O . SER A 1 73 ? 9.615 4.566 12.646 1.00 86.44 73 SER A O 1
ATOM 586 N N . SER A 1 74 ? 7.624 3.687 12.080 1.00 87.19 74 SER A N 1
ATO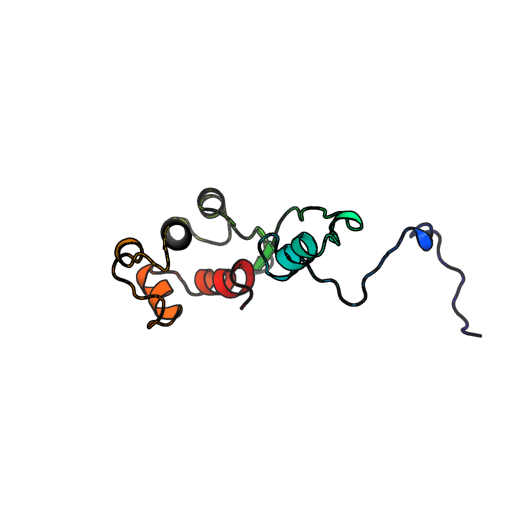M 587 C CA . SER A 1 74 ? 7.278 4.648 11.021 1.00 87.19 74 SER A CA 1
ATOM 588 C C . SER A 1 74 ? 7.431 6.110 11.451 1.00 87.19 74 SER A C 1
ATOM 590 O O . SER A 1 74 ? 7.088 6.481 12.564 1.00 87.19 74 SER A O 1
ATOM 592 N N . ASP A 1 75 ? 7.902 6.988 10.581 1.00 88.56 75 ASP A N 1
ATOM 593 C CA . ASP A 1 75 ? 7.964 8.431 10.838 1.00 88.56 75 ASP A CA 1
ATOM 594 C C . ASP A 1 75 ? 6.744 9.195 10.292 1.00 88.56 75 ASP A C 1
ATOM 596 O O . ASP A 1 75 ? 6.670 10.416 10.421 1.00 88.56 75 ASP A O 1
ATOM 600 N N . LEU A 1 76 ? 5.755 8.484 9.736 1.00 88.44 76 LEU A N 1
ATOM 601 C CA . LEU A 1 76 ? 4.521 9.069 9.195 1.00 88.44 76 LEU A CA 1
ATOM 602 C C . LEU A 1 76 ? 3.566 9.591 10.273 1.00 88.44 76 LEU A C 1
ATOM 604 O O . LEU A 1 76 ? 2.687 10.406 9.973 1.00 88.44 76 LEU A O 1
ATOM 608 N N . MET A 1 77 ? 3.737 9.115 11.507 1.00 91.06 77 MET A N 1
ATOM 609 C CA . MET A 1 77 ? 2.804 9.266 12.619 1.00 91.06 77 MET A CA 1
ATOM 610 C C . MET A 1 77 ? 3.526 9.655 13.912 1.00 91.06 77 MET A C 1
ATOM 612 O O . MET A 1 77 ? 4.641 9.209 14.190 1.00 91.06 77 MET A O 1
ATOM 616 N N . GLY A 1 78 ? 2.845 10.434 14.756 1.00 90.44 78 GLY A N 1
ATOM 617 C CA . GLY A 1 78 ? 3.276 10.688 16.132 1.00 90.44 78 GLY A CA 1
ATOM 618 C C . GLY A 1 78 ? 3.118 9.454 17.032 1.00 90.44 78 GLY A C 1
ATOM 619 O O . GLY A 1 78 ? 2.381 8.524 16.715 1.00 90.44 78 GLY A O 1
ATOM 620 N N . LEU A 1 79 ? 3.774 9.447 18.197 1.00 89.19 79 LEU A N 1
ATOM 621 C CA . LEU A 1 79 ? 3.846 8.276 19.088 1.00 89.19 79 LEU A CA 1
ATOM 622 C C . LEU A 1 79 ? 2.476 7.680 19.470 1.00 89.19 79 LEU A C 1
ATOM 624 O O . LEU A 1 79 ? 2.318 6.460 19.495 1.00 89.19 79 LEU A O 1
ATOM 628 N N . PHE A 1 80 ? 1.488 8.526 19.772 1.00 90.88 80 PHE A N 1
ATOM 629 C CA . PHE A 1 80 ? 0.140 8.070 20.128 1.00 90.88 80 PHE A CA 1
ATOM 630 C C . PHE A 1 80 ? -0.634 7.535 18.923 1.00 90.88 80 PHE A C 1
ATOM 632 O O . PHE A 1 80 ? -1.333 6.531 19.050 1.00 90.88 80 PHE A O 1
ATOM 639 N N . GLU A 1 81 ? -0.467 8.164 17.760 1.00 94.12 81 GLU A N 1
ATOM 640 C CA . GLU A 1 81 ? -1.114 7.742 16.516 1.00 94.12 81 GLU A CA 1
ATOM 641 C C . GLU A 1 81 ? -0.611 6.364 16.082 1.00 94.12 81 GLU A C 1
ATOM 643 O O . GLU A 1 81 ? -1.413 5.491 15.779 1.00 94.12 81 GLU A O 1
ATOM 648 N N . LYS A 1 82 ? 0.69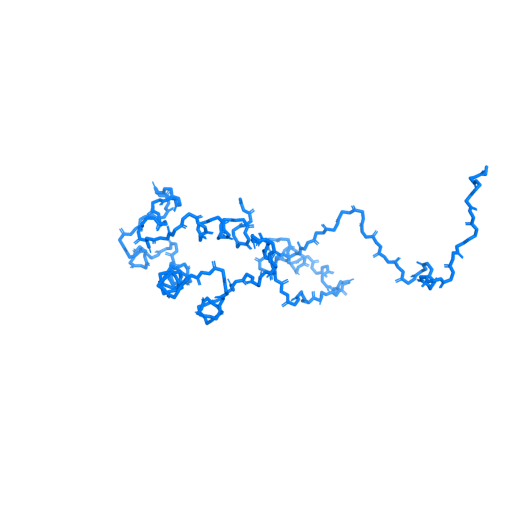2 6.088 16.223 1.00 92.81 82 LYS A N 1
ATOM 649 C CA . LYS A 1 82 ? 1.262 4.752 15.976 1.00 92.81 82 LYS A CA 1
ATOM 650 C C . LYS A 1 82 ? 0.590 3.647 16.783 1.00 92.81 82 LYS A C 1
ATOM 652 O O . LYS A 1 82 ? 0.388 2.547 16.280 1.00 92.81 82 LYS A O 1
ATOM 657 N N . ARG A 1 83 ? 0.257 3.917 18.052 1.00 92.00 83 ARG A N 1
ATOM 658 C CA . ARG A 1 83 ? -0.430 2.939 18.910 1.00 92.00 83 ARG A CA 1
ATOM 659 C C . ARG A 1 83 ? -1.854 2.682 18.421 1.00 92.00 83 ARG A C 1
ATOM 661 O O . ARG A 1 83 ? -2.264 1.527 18.370 1.00 92.00 83 ARG A O 1
ATOM 668 N N . ARG A 1 84 ? -2.582 3.734 18.030 1.00 94.88 84 ARG A N 1
ATOM 669 C CA . ARG A 1 84 ? -3.927 3.609 17.447 1.00 94.88 84 ARG A CA 1
ATOM 670 C C . ARG A 1 84 ? -3.894 2.861 16.118 1.00 94.88 84 ARG A C 1
ATOM 672 O O . ARG A 1 84 ? -4.635 1.899 15.945 1.00 94.88 84 ARG A O 1
ATOM 679 N N . PHE A 1 85 ? -2.968 3.230 15.239 1.00 94.50 85 PHE A N 1
ATOM 680 C CA . PHE A 1 85 ? -2.791 2.595 13.940 1.00 94.50 85 PHE A CA 1
ATOM 681 C C . PHE A 1 85 ? -2.376 1.125 14.059 1.00 94.50 85 PHE A C 1
ATOM 683 O O . PHE A 1 85 ? -2.908 0.275 13.354 1.00 94.50 85 PHE A O 1
ATOM 690 N N . ARG A 1 86 ? -1.509 0.780 15.020 1.00 92.75 86 ARG A N 1
ATOM 691 C CA . ARG A 1 86 ? -1.199 -0.619 15.343 1.00 92.75 86 ARG A CA 1
ATOM 692 C C . ARG A 1 86 ? -2.457 -1.413 15.710 1.00 92.75 86 ARG A C 1
ATOM 694 O O . ARG A 1 86 ? -2.622 -2.531 15.224 1.00 92.75 86 ARG A O 1
ATOM 701 N N . ASN A 1 87 ? -3.322 -0.863 16.561 1.00 92.81 87 ASN A N 1
ATOM 702 C CA . ASN A 1 87 ? -4.562 -1.533 16.967 1.00 92.81 87 ASN A CA 1
ATOM 703 C C . ASN A 1 87 ? -5.517 -1.706 15.780 1.00 92.81 87 ASN A C 1
ATOM 705 O O . ASN A 1 87 ? -6.092 -2.779 15.621 1.00 92.81 87 ASN A O 1
ATOM 709 N N . PHE A 1 88 ? -5.614 -0.693 14.916 1.00 94.62 88 PHE A N 1
ATOM 710 C CA . PHE A 1 88 ? -6.339 -0.777 13.650 1.00 94.62 88 PHE A CA 1
ATOM 711 C C . PHE A 1 88 ? -5.801 -1.903 12.752 1.00 94.62 88 PHE A C 1
ATOM 713 O O . PHE A 1 88 ? -6.568 -2.775 12.356 1.00 94.62 88 PHE A O 1
ATOM 720 N N . LEU A 1 89 ? -4.488 -1.958 12.495 1.00 92.75 89 LEU A N 1
ATOM 721 C CA . LEU A 1 89 ? -3.885 -3.028 11.688 1.00 92.75 89 LEU A CA 1
ATOM 722 C C . LEU A 1 89 ? -4.107 -4.410 12.305 1.00 92.75 89 LEU A C 1
ATOM 724 O O . LEU A 1 89 ? -4.351 -5.375 11.590 1.00 92.75 89 LEU A O 1
ATOM 728 N N . THR A 1 90 ? -4.056 -4.503 13.634 1.00 92.44 90 THR A N 1
ATOM 729 C CA . THR A 1 90 ? -4.314 -5.756 14.354 1.00 92.44 90 THR A CA 1
ATOM 730 C C . THR A 1 90 ? -5.759 -6.208 14.158 1.00 92.44 90 THR A C 1
ATOM 732 O O . THR A 1 90 ? -6.006 -7.390 13.948 1.00 92.44 90 THR A O 1
ATOM 735 N N . TRP A 1 91 ? -6.715 -5.278 14.188 1.00 94.00 91 TRP A N 1
ATOM 736 C CA . TRP A 1 91 ? -8.110 -5.580 13.887 1.00 94.00 91 TRP A CA 1
ATOM 737 C C . TRP A 1 91 ? -8.282 -6.036 12.435 1.00 94.00 91 TRP A C 1
ATOM 739 O O . TRP A 1 91 ? -8.856 -7.094 12.213 1.00 94.00 91 TRP A O 1
ATOM 749 N N . VAL A 1 92 ? -7.703 -5.318 11.462 1.00 92.88 92 VAL A N 1
ATOM 750 C CA . VAL A 1 92 ? -7.775 -5.690 10.034 1.00 92.88 92 VAL A CA 1
ATOM 751 C C . VAL A 1 92 ? -7.199 -7.088 9.788 1.00 92.88 92 VAL A C 1
ATOM 753 O O . VAL A 1 92 ? -7.765 -7.852 9.016 1.00 92.88 92 VAL A O 1
ATOM 756 N N . GLN A 1 93 ? -6.097 -7.442 10.456 1.00 91.12 93 GLN A N 1
ATOM 757 C CA . GLN A 1 93 ? -5.457 -8.754 10.314 1.00 91.12 93 GLN A CA 1
ATOM 758 C C . GLN A 1 93 ? -6.255 -9.902 10.947 1.00 91.12 93 GLN A C 1
ATOM 760 O O . GLN A 1 93 ? -6.158 -11.030 10.473 1.00 91.12 93 GLN A O 1
ATOM 765 N N . ASN A 1 94 ? -7.001 -9.635 12.022 1.00 93.25 94 ASN A N 1
ATOM 766 C CA . ASN A 1 94 ? -7.712 -10.666 12.785 1.00 93.25 94 ASN A CA 1
ATOM 767 C C . ASN A 1 94 ? -9.198 -10.790 12.425 1.00 93.25 94 ASN A C 1
ATOM 769 O O . ASN A 1 94 ? -9.828 -11.776 12.808 1.00 93.25 94 ASN A O 1
ATOM 773 N N . MET A 1 95 ? -9.763 -9.796 11.738 1.00 94.88 95 MET A N 1
ATOM 774 C CA . MET A 1 95 ? -11.150 -9.799 11.289 1.00 94.88 95 MET A CA 1
ATOM 775 C C . MET A 1 95 ? -11.364 -10.923 10.266 1.00 94.88 95 MET A C 1
ATOM 777 O O . MET A 1 95 ? -10.605 -11.067 9.308 1.00 94.88 95 MET A O 1
ATOM 781 N N . GLN A 1 96 ? -12.394 -11.731 10.494 1.00 95.00 96 GLN A N 1
ATOM 782 C CA . GLN A 1 96 ? -12.838 -12.809 9.617 1.00 95.00 96 GLN A CA 1
ATOM 783 C C . GLN A 1 96 ? -14.255 -12.498 9.148 1.00 95.00 96 GLN A C 1
ATOM 785 O O . GLN A 1 96 ? -15.150 -12.254 9.958 1.00 95.00 96 GLN A O 1
ATOM 790 N N . GLU A 1 97 ? -14.462 -12.496 7.833 1.00 93.94 97 GLU A N 1
ATOM 791 C CA . GLU A 1 97 ? -15.744 -12.128 7.221 1.00 93.94 97 GLU A CA 1
ATOM 792 C C . GLU A 1 97 ? -16.897 -13.049 7.655 1.00 93.94 97 GLU A C 1
ATOM 794 O O . GLU A 1 97 ? -18.043 -12.614 7.719 1.00 93.94 97 GLU A O 1
ATOM 799 N N . ASP A 1 98 ? -16.603 -14.306 7.987 1.00 95.44 98 ASP A N 1
ATOM 800 C CA . ASP A 1 98 ? -17.560 -15.343 8.376 1.00 95.44 98 ASP A CA 1
ATOM 801 C C . ASP A 1 98 ? -17.757 -15.492 9.896 1.00 95.44 98 ASP A C 1
ATOM 803 O O . ASP A 1 98 ? -18.665 -16.210 10.321 1.00 95.44 98 ASP A O 1
ATOM 807 N N . ASP A 1 99 ? -16.977 -14.783 10.723 1.00 95.25 99 ASP A N 1
ATOM 808 C CA . ASP A 1 99 ? -17.129 -14.778 12.183 1.00 95.25 99 ASP A CA 1
ATOM 809 C C . ASP A 1 99 ? -17.366 -13.359 12.735 1.00 95.25 99 ASP A C 1
ATOM 811 O O . ASP A 1 99 ? -16.407 -12.646 13.062 1.00 95.25 99 ASP A O 1
ATOM 815 N N . PRO A 1 100 ? -18.638 -12.963 12.952 1.00 94.81 100 PRO A N 1
ATOM 816 C CA . PRO A 1 100 ? -18.996 -11.668 13.532 1.00 94.81 100 PRO A CA 1
ATOM 817 C C . PRO A 1 100 ? -18.368 -11.361 14.897 1.00 94.81 100 PRO A C 1
ATOM 819 O O . PRO A 1 100 ? -18.285 -10.195 15.289 1.00 94.81 100 PRO A O 1
ATOM 822 N N . LYS A 1 101 ? -17.898 -12.371 15.643 1.00 94.62 101 LYS A N 1
ATOM 823 C CA . LYS A 1 101 ? -17.209 -12.148 16.926 1.00 94.62 101 LYS A CA 1
ATOM 824 C C . LYS A 1 101 ? -15.864 -11.455 16.733 1.00 94.62 101 LYS A C 1
ATOM 826 O O . LYS A 1 101 ? -15.428 -10.718 17.615 1.00 94.62 101 LYS A O 1
ATOM 831 N N . THR A 1 102 ? -15.222 -11.664 15.585 1.00 95.75 102 THR A N 1
ATOM 832 C CA . THR A 1 102 ? -13.937 -11.039 15.245 1.00 95.75 102 THR A CA 1
ATOM 833 C C . THR A 1 102 ? -14.079 -9.572 14.852 1.00 95.75 102 THR A C 1
ATOM 835 O O . THR A 1 102 ? -13.095 -8.834 14.872 1.00 95.75 102 THR A O 1
ATOM 838 N N . TRP A 1 103 ? -15.295 -9.111 14.541 1.00 95.31 103 TRP A N 1
ATOM 839 C CA . TRP A 1 103 ? -15.499 -7.736 14.097 1.00 95.31 103 TRP A CA 1
ATOM 840 C C . TRP A 1 103 ? -15.468 -6.727 15.251 1.00 95.31 103 TRP A C 1
ATOM 842 O O . TRP A 1 103 ? -15.416 -5.515 15.024 1.00 95.31 103 TRP A O 1
ATOM 852 N N . ASP A 1 104 ? -15.438 -7.214 16.498 1.00 93.88 104 ASP A N 1
ATOM 853 C CA . ASP A 1 104 ? -15.285 -6.392 17.699 1.00 93.88 104 ASP A CA 1
ATOM 854 C C . ASP A 1 104 ? -16.393 -5.319 17.788 1.00 93.88 104 ASP A C 1
ATOM 856 O O . ASP A 1 104 ? -16.152 -4.121 17.934 1.00 93.88 104 ASP A O 1
ATOM 860 N N . GLY A 1 105 ? -17.644 -5.743 17.582 1.00 92.81 105 GLY A N 1
ATOM 861 C CA . GLY A 1 105 ? -18.817 -4.865 17.657 1.00 92.81 105 GLY A CA 1
ATOM 862 C C . GLY A 1 105 ? -18.917 -3.809 16.548 1.00 92.81 105 GLY A C 1
ATOM 863 O O . GLY A 1 105 ? -19.691 -2.865 16.684 1.00 92.81 105 GLY A O 1
ATOM 864 N N . PHE A 1 106 ? -18.146 -3.940 15.467 1.00 95.19 106 PHE A N 1
ATOM 865 C CA . PHE A 1 106 ? -18.253 -3.108 14.268 1.00 95.19 106 PHE A CA 1
ATOM 866 C C . PHE A 1 106 ? -18.756 -3.956 13.104 1.00 95.19 106 PHE A C 1
ATOM 868 O O . PHE A 1 106 ? -18.261 -5.052 12.917 1.00 95.19 106 PHE A O 1
ATOM 875 N N . ASP A 1 107 ? -19.709 -3.479 12.310 1.00 94.75 107 ASP A N 1
ATOM 876 C CA . ASP A 1 107 ? -20.137 -4.189 11.098 1.00 94.75 107 ASP A CA 1
ATOM 877 C C . ASP A 1 107 ? -19.446 -3.572 9.870 1.00 94.75 107 ASP A C 1
ATOM 879 O O . ASP A 1 107 ? -19.821 -2.461 9.476 1.00 94.75 107 ASP A O 1
ATOM 883 N N . PRO A 1 108 ? -18.446 -4.244 9.266 1.00 91.44 108 PRO A N 1
ATOM 884 C CA . PRO A 1 108 ? -17.687 -3.689 8.150 1.00 91.44 108 PRO A CA 1
ATOM 885 C C . PRO A 1 108 ? -18.447 -3.676 6.823 1.00 91.44 108 PRO A C 1
ATOM 887 O O . PRO A 1 108 ? -18.017 -2.996 5.897 1.00 91.44 108 PRO A O 1
ATOM 890 N N . PHE A 1 109 ? -19.569 -4.391 6.720 1.00 93.31 109 PHE A N 1
ATOM 891 C CA . PHE A 1 109 ? -20.331 -4.506 5.477 1.00 93.31 109 PHE A CA 1
ATOM 892 C C . PHE A 1 109 ? -21.423 -3.445 5.363 1.00 93.31 109 PHE A C 1
ATOM 894 O O . PHE A 1 109 ? -21.797 -3.063 4.257 1.00 93.31 109 PHE A O 1
ATOM 901 N N . ASN A 1 110 ? -21.908 -2.943 6.501 1.00 95.19 110 ASN A N 1
ATOM 902 C CA . ASN A 1 110 ? -22.966 -1.931 6.549 1.00 95.19 110 ASN A CA 1
ATOM 903 C C . ASN A 1 110 ? -22.482 -0.536 6.972 1.00 95.19 110 ASN A C 1
ATOM 905 O O . ASN A 1 110 ? -23.272 0.409 6.956 1.00 95.19 110 ASN A O 1
ATOM 909 N N . ASN A 1 111 ? -21.208 -0.376 7.342 1.00 96.19 111 ASN A N 1
ATOM 910 C CA . ASN A 1 111 ? -20.651 0.913 7.751 1.00 96.19 111 ASN A CA 1
ATOM 911 C C . ASN A 1 111 ? -19.566 1.402 6.785 1.00 96.19 111 ASN A C 1
ATOM 913 O O . ASN A 1 111 ? -18.780 0.606 6.275 1.00 96.19 111 ASN A O 1
ATOM 917 N N . PRO A 1 112 ? -19.464 2.724 6.563 1.00 95.81 112 PRO A N 1
ATOM 918 C CA . PRO A 1 112 ? -18.392 3.278 5.753 1.00 95.81 112 PRO A CA 1
ATOM 919 C C . PRO A 1 112 ? -17.036 3.149 6.460 1.00 95.81 112 PRO A C 1
ATOM 921 O O . PRO A 1 112 ? -16.949 3.174 7.691 1.00 95.81 112 PRO A O 1
ATOM 924 N N . MET A 1 113 ? -15.952 3.133 5.678 1.00 94.81 113 MET A N 1
ATOM 925 C CA . MET A 1 113 ? -14.580 3.101 6.207 1.00 94.81 113 MET A CA 1
ATOM 926 C C . MET A 1 113 ? -14.283 4.274 7.158 1.00 94.81 113 MET A C 1
ATOM 928 O O . MET A 1 113 ? -13.539 4.123 8.124 1.00 94.81 113 MET A O 1
ATOM 932 N N . SER A 1 114 ? -14.916 5.432 6.945 1.00 94.75 114 SER A N 1
ATOM 933 C CA . SER A 1 114 ? -14.810 6.584 7.847 1.00 94.75 114 SER A CA 1
ATOM 934 C C . SER A 1 114 ? -15.276 6.268 9.271 1.00 94.75 114 SER A C 1
ATOM 936 O O . SER A 1 114 ? -14.638 6.706 10.226 1.00 94.75 114 SER A O 1
ATOM 938 N N . ALA A 1 115 ? -16.326 5.457 9.435 1.00 96.44 115 ALA A N 1
ATOM 939 C CA . ALA A 1 115 ? -16.797 5.020 10.747 1.00 96.44 115 ALA A CA 1
ATOM 940 C C . ALA A 1 115 ? -15.788 4.078 11.422 1.00 96.44 115 ALA A C 1
ATOM 942 O O . ALA A 1 115 ? -15.572 4.168 12.632 1.00 96.44 115 ALA A O 1
ATOM 943 N N . LEU A 1 116 ? -15.115 3.224 10.641 1.00 95.81 116 LEU A N 1
ATOM 944 C CA . LEU A 1 116 ? -14.035 2.380 11.150 1.00 95.81 116 LEU A CA 1
ATOM 945 C C . LEU A 1 116 ? -12.843 3.225 11.616 1.00 95.81 116 LEU A C 1
ATOM 947 O O . LEU A 1 116 ? -12.311 3.010 12.705 1.00 95.81 116 LEU A O 1
ATOM 951 N N . TYR A 1 117 ? -12.455 4.237 10.839 1.00 96.12 117 TYR A N 1
ATOM 952 C CA . TYR A 1 117 ? -11.409 5.173 11.246 1.00 96.12 117 TYR A CA 1
ATOM 953 C C . TYR A 1 117 ? -11.773 5.933 12.523 1.00 96.12 117 TYR A C 1
ATOM 955 O O . TYR A 1 117 ? -10.923 6.085 13.402 1.00 96.12 117 TYR A O 1
ATOM 963 N N . SER A 1 118 ? -13.037 6.342 12.677 1.00 95.81 118 SER A N 1
ATOM 964 C CA . SER A 1 118 ? -13.532 6.938 13.920 1.00 95.81 118 SER A CA 1
ATOM 965 C C . SER A 1 118 ? -13.479 5.965 15.101 1.00 95.81 118 SER A C 1
ATOM 967 O O . SER A 1 118 ? -13.052 6.373 16.179 1.00 95.81 118 SER A O 1
ATOM 969 N N . LYS A 1 119 ? -13.821 4.679 14.911 1.00 95.62 119 LYS A N 1
ATOM 970 C CA . LYS A 1 119 ? -13.713 3.643 15.959 1.00 95.62 119 LYS A CA 1
ATOM 971 C C . LYS A 1 119 ? -12.289 3.542 16.519 1.00 95.62 119 LYS A C 1
ATOM 973 O O . LYS A 1 119 ? -12.112 3.423 17.728 1.00 95.62 119 LYS A O 1
ATOM 978 N N . PHE A 1 120 ? -11.278 3.624 15.655 1.00 95.94 120 PHE A N 1
ATOM 979 C CA . PHE A 1 120 ? -9.866 3.589 16.059 1.00 95.94 120 PHE A CA 1
ATOM 980 C C . PHE A 1 120 ? -9.265 4.968 16.359 1.00 95.94 120 PHE A C 1
ATOM 982 O O . PHE A 1 120 ? -8.098 5.053 16.745 1.00 95.94 120 PHE A O 1
ATOM 989 N N . ASN A 1 121 ? -10.060 6.035 16.234 1.00 96.06 121 ASN A N 1
ATOM 990 C CA . ASN A 1 121 ? -9.655 7.426 16.417 1.00 96.06 121 ASN A CA 1
ATOM 991 C C . ASN A 1 121 ? -8.399 7.792 15.601 1.00 96.06 121 ASN A C 1
ATOM 993 O O . ASN A 1 121 ? -7.467 8.408 16.127 1.00 96.06 121 ASN A O 1
ATOM 997 N N . LEU A 1 122 ? -8.360 7.354 14.338 1.00 95.88 122 LEU A N 1
ATOM 998 C CA . LEU A 1 122 ? -7.263 7.654 13.418 1.00 95.88 122 LEU A CA 1
ATOM 999 C C . LEU A 1 122 ? -7.392 9.078 12.877 1.00 95.88 122 LEU A C 1
ATOM 1001 O O . LEU A 1 122 ? -8.484 9.505 12.496 1.00 95.88 122 LEU A O 1
ATOM 1005 N N . ASP A 1 123 ? -6.285 9.811 12.828 1.00 93.88 123 ASP A N 1
ATOM 1006 C CA . ASP A 1 123 ? -6.260 11.174 12.303 1.00 93.88 123 ASP A CA 1
ATOM 1007 C C . ASP A 1 123 ? -6.364 11.209 10.770 1.00 93.88 123 ASP A C 1
ATOM 1009 O O . ASP A 1 123 ? -6.115 10.221 10.080 1.00 93.88 123 ASP A O 1
ATOM 1013 N N . ALA A 1 124 ? -6.736 12.365 10.213 1.00 92.69 124 ALA A N 1
ATOM 1014 C CA . ALA A 1 124 ? -6.939 12.510 8.769 1.00 92.69 124 ALA A CA 1
ATOM 1015 C C . ALA A 1 124 ? -5.690 12.135 7.951 1.00 92.69 124 ALA A C 1
ATOM 1017 O O . ALA A 1 124 ? -5.806 11.537 6.888 1.00 92.69 124 ALA A O 1
ATOM 1018 N N . ASN A 1 125 ? -4.493 12.425 8.469 1.00 89.62 125 ASN A N 1
ATOM 1019 C CA . ASN A 1 125 ? -3.243 12.071 7.799 1.00 89.62 125 ASN A CA 1
ATOM 1020 C C . ASN A 1 125 ? -3.035 10.554 7.731 1.00 89.62 125 ASN A C 1
ATOM 1022 O O . ASN A 1 125 ? -2.468 10.048 6.766 1.00 89.62 125 ASN A O 1
ATOM 1026 N N . THR A 1 126 ? -3.436 9.841 8.778 1.00 91.81 126 THR A N 1
ATOM 1027 C CA . THR A 1 126 ? -3.314 8.391 8.878 1.00 91.81 126 THR A CA 1
ATOM 1028 C C . THR A 1 126 ? -4.337 7.704 8.000 1.00 91.81 126 THR A C 1
ATOM 1030 O O . THR A 1 126 ? -4.002 6.749 7.303 1.00 91.81 126 THR A O 1
ATOM 1033 N N . GLN A 1 127 ? -5.553 8.243 7.952 1.00 93.62 127 GLN A N 1
ATOM 1034 C CA . GLN A 1 127 ? -6.581 7.813 7.009 1.00 93.62 127 GLN A CA 1
ATOM 1035 C C . GLN A 1 127 ? -6.115 7.977 5.554 1.00 93.62 127 GLN A C 1
ATOM 1037 O O . GLN A 1 127 ? -6.276 7.050 4.764 1.00 93.62 127 GLN A O 1
ATOM 1042 N N . ASP A 1 128 ? -5.481 9.108 5.229 1.00 91.19 128 ASP A N 1
ATOM 1043 C CA . ASP A 1 128 ? -5.001 9.444 3.884 1.00 91.19 128 ASP A CA 1
ATOM 1044 C C . ASP A 1 128 ? -3.966 8.436 3.358 1.00 91.19 128 ASP A C 1
ATOM 1046 O O . ASP A 1 128 ? -4.194 7.775 2.342 1.00 91.19 128 ASP A O 1
ATOM 1050 N N . PHE A 1 129 ? -2.862 8.211 4.088 1.00 89.75 129 PHE A N 1
ATOM 1051 C CA . PHE A 1 129 ? -1.864 7.236 3.625 1.00 89.75 129 PHE A CA 1
ATOM 1052 C C . PHE A 1 129 ? -2.394 5.795 3.680 1.00 89.75 129 PHE A C 1
ATOM 1054 O O . PHE A 1 129 ? -1.968 4.959 2.886 1.00 89.75 129 PHE A O 1
ATOM 1061 N N . THR A 1 130 ? -3.326 5.485 4.587 1.00 91.75 130 THR A N 1
ATOM 1062 C CA . THR A 1 130 ? -3.948 4.153 4.645 1.00 91.75 130 THR A CA 1
ATOM 1063 C C . THR A 1 130 ? -4.810 3.899 3.410 1.00 91.75 130 THR A C 1
ATOM 1065 O O . THR A 1 130 ? -4.693 2.841 2.795 1.00 91.75 130 THR A O 1
ATOM 1068 N N . GLY A 1 131 ? -5.622 4.872 2.994 1.00 92.25 131 GLY A N 1
ATOM 1069 C CA . GLY A 1 131 ? -6.414 4.779 1.767 1.00 92.25 131 GLY A CA 1
ATOM 1070 C C . GLY A 1 131 ? -5.531 4.673 0.525 1.00 92.25 131 GLY A C 1
ATOM 1071 O O . GLY A 1 131 ? -5.603 3.699 -0.221 1.00 92.25 131 GLY A O 1
ATOM 1072 N N . HIS A 1 132 ? -4.620 5.626 0.351 1.00 91.56 132 HIS A N 1
ATOM 1073 C CA . HIS A 1 132 ? -3.872 5.752 -0.897 1.00 91.56 132 HIS A CA 1
ATOM 1074 C C . HIS A 1 132 ? -2.696 4.784 -1.035 1.00 91.56 132 HIS A C 1
ATOM 1076 O O . HIS A 1 132 ? -2.415 4.325 -2.140 1.00 91.56 132 HIS A O 1
ATOM 1082 N N . ALA A 1 133 ? -1.992 4.466 0.053 1.00 90.56 133 ALA A N 1
ATOM 1083 C CA . ALA A 1 133 ? -0.743 3.704 -0.015 1.00 90.56 133 ALA A CA 1
ATOM 1084 C C . ALA A 1 133 ? -0.875 2.238 0.432 1.00 90.56 133 ALA A C 1
ATOM 1086 O O . ALA A 1 133 ? -0.028 1.424 0.059 1.00 90.56 133 ALA A O 1
ATOM 1087 N N . LEU A 1 134 ? -1.918 1.895 1.201 1.00 90.06 134 LEU A N 1
ATOM 1088 C CA . LEU A 1 134 ? -2.223 0.511 1.592 1.00 90.06 134 LEU A CA 1
ATOM 1089 C C . LEU A 1 134 ? -3.428 -0.048 0.832 1.00 90.06 134 LEU A C 1
ATOM 1091 O O . LEU A 1 134 ? -3.308 -1.100 0.206 1.00 90.06 134 LEU A O 1
ATOM 1095 N N . ALA A 1 135 ? -4.569 0.644 0.861 1.00 91.25 135 ALA A N 1
ATOM 1096 C CA . ALA A 1 135 ? -5.779 0.188 0.174 1.00 91.25 135 ALA A CA 1
ATOM 1097 C C . ALA A 1 135 ? -5.748 0.451 -1.344 1.00 91.25 135 ALA A C 1
ATOM 1099 O O . ALA A 1 135 ? -6.460 -0.223 -2.086 1.00 91.25 135 ALA A O 1
ATOM 1100 N N . LEU A 1 136 ? -4.894 1.377 -1.799 1.00 88.25 136 LEU A N 1
ATOM 1101 C CA . LEU A 1 136 ? -4.770 1.808 -3.196 1.00 88.25 136 LEU A CA 1
ATOM 1102 C C . LEU A 1 136 ? -6.103 2.337 -3.772 1.00 88.25 136 LEU A C 1
ATOM 1104 O O . LEU A 1 136 ? -6.440 2.037 -4.920 1.00 88.25 136 LEU A O 1
ATOM 1108 N N . HIS A 1 137 ? -6.849 3.106 -2.966 1.00 71.25 137 HIS A N 1
ATOM 1109 C CA . HIS A 1 137 ? -8.168 3.678 -3.283 1.00 71.25 137 HIS A CA 1
ATOM 1110 C C . HIS A 1 137 ? -8.188 5.207 -3.101 1.00 71.25 137 HIS A C 1
ATOM 1112 O O . HIS A 1 137 ? -7.298 5.736 -2.396 1.00 71.25 137 HIS A O 1
#

Radius of gyration: 21.18 Å; chains: 1; bounding box: 50×40×63 Å

Foldseek 3Di:
DPPDDDDDPPVPDPVVDDDDPDDDDDDCPDPVVVVCVVVVVVVVDDDDDDPFFWDDDPNDIWTDDPALVSLCVTPLDDNVLSVLVSVLRVLVVQDDPPDPVSNVPDDPVPDDVVVVCVVSVHDPSRVVCCVCGVVVD

Secondary structure (DSSP, 8-state):
---PPPPPGGG--GGG----SS--PPPTTSHHHHHHHHTTGGGG------S--EEEETTEEEEPP-SHHHHHH-SSS-HHHHHHHHHHHHHHHH--TT-GGGGTT--TTTS-HHHHHHHTT--HHHHHHIIIIII--

Organism: NCBI:txid1563983

pLDDT: mean 90.81, std 6.57, range [48.94, 97.5]

Sequence (137 aa):
HFKAPPPDTMYGRGRDWNVDLIPKFLMANGLLVKLLIHTGVTRYLEFKSIEGSYVYKSGKISKVPIDHQEALSSDLMGLFEKRRFRNFLTWVQNMQEDDPKTWDGFDPFNNPMSALYSKFNLDANTQDFTGHALALH

InterPro domains:
  IPR000806 Rab GDI protein [PR00892] (21-34)
  IPR000806 Rab GDI protein [PR00892] (71-86)
  IPR000806 Rab GDI protein [PR00892] (128-137)
  IPR018203 GDP dissociation inhibitor [PF00996] (6-137)
  IPR018203 GDP dissociation inhibitor [PR00891] (15-32)
  IPR018203 GDP dissociation inhibitor [PR00891] (32-48)
  IPR018203 GDP dissociation inhibitor [PR00891] (81-96)
  IPR018203 GDP dissociation inhibitor [PTHR11787] (5-137)
  IPR036188 FAD/NAD(P)-binding domain superfamily [SSF51905] (10-136)